Protein AF-A0A949BP63-F1 (afdb_monomer_lite)

Structure (mmCIF, N/CA/C/O backbone):
data_AF-A0A949BP63-F1
#
_entry.id   AF-A0A949BP63-F1
#
loop_
_atom_site.group_PDB
_atom_site.id
_atom_site.type_symbol
_atom_site.label_atom_id
_atom_site.label_alt_id
_atom_site.label_comp_id
_atom_site.label_asym_id
_atom_site.label_entity_id
_atom_site.label_seq_id
_atom_site.pdbx_PDB_ins_code
_atom_site.Cartn_x
_atom_site.Cartn_y
_atom_site.Cartn_z
_atom_site.occupancy
_atom_site.B_iso_or_equiv
_atom_site.auth_seq_id
_atom_site.auth_comp_id
_atom_site.auth_asym_id
_atom_site.auth_atom_id
_atom_site.pdbx_PDB_model_num
ATOM 1 N N . MET A 1 1 ? 4.237 -11.112 14.209 1.00 47.69 1 MET A N 1
ATOM 2 C CA . MET A 1 1 ? 5.428 -10.234 14.318 1.00 47.69 1 MET A CA 1
ATOM 3 C C . MET A 1 1 ? 5.453 -9.235 13.168 1.00 47.69 1 M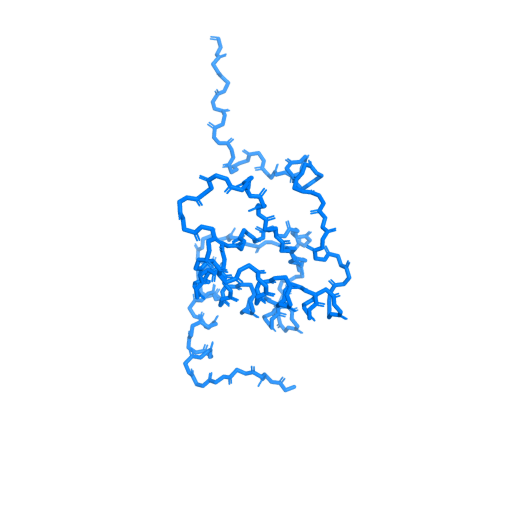ET A C 1
ATOM 5 O O . MET A 1 1 ? 5.185 -9.625 12.036 1.00 47.69 1 MET A O 1
ATOM 9 N N . ARG A 1 2 ? 5.723 -7.953 13.455 1.00 56.81 2 ARG A N 1
ATOM 10 C CA . ARG A 1 2 ? 5.871 -6.893 12.441 1.00 56.81 2 ARG A CA 1
ATOM 11 C C . ARG A 1 2 ? 7.237 -7.059 11.761 1.00 56.81 2 ARG A C 1
ATOM 13 O O . ARG A 1 2 ? 8.249 -6.940 12.432 1.00 56.81 2 ARG A O 1
ATOM 20 N N . ASN A 1 3 ? 7.269 -7.335 10.456 1.00 61.41 3 ASN A N 1
ATOM 21 C CA . ASN A 1 3 ? 8.515 -7.478 9.684 1.00 61.41 3 ASN A CA 1
ATOM 22 C C . ASN A 1 3 ? 8.877 -6.160 8.980 1.00 61.41 3 ASN A C 1
ATOM 24 O O . ASN A 1 3 ? 8.901 -6.082 7.750 1.00 61.41 3 ASN A O 1
ATOM 28 N N . LEU A 1 4 ? 9.106 -5.101 9.757 1.00 71.06 4 LEU A N 1
ATOM 29 C CA . LEU A 1 4 ? 9.524 -3.793 9.246 1.00 71.06 4 LEU A CA 1
ATOM 30 C C . LEU A 1 4 ? 10.806 -3.356 9.956 1.00 71.06 4 LEU A C 1
ATOM 32 O O . LEU A 1 4 ? 10.938 -3.538 11.161 1.00 71.06 4 LEU A O 1
ATOM 36 N N . THR A 1 5 ? 11.735 -2.766 9.204 1.00 80.44 5 THR A N 1
ATOM 37 C CA . THR A 1 5 ? 12.900 -2.064 9.765 1.00 80.44 5 THR A CA 1
ATOM 38 C C . THR A 1 5 ? 12.449 -0.804 10.514 1.00 80.44 5 THR A C 1
ATOM 40 O O . THR A 1 5 ? 11.324 -0.343 10.312 1.00 80.44 5 THR A O 1
ATOM 43 N N . ASN A 1 6 ? 13.323 -0.192 11.323 1.00 75.94 6 ASN A N 1
ATOM 44 C CA . ASN A 1 6 ? 13.005 1.047 12.055 1.00 75.94 6 ASN A CA 1
ATOM 45 C C . ASN A 1 6 ? 12.484 2.163 11.130 1.00 75.94 6 ASN A C 1
ATOM 47 O O . ASN A 1 6 ? 11.443 2.764 11.399 1.00 75.94 6 ASN A O 1
ATOM 51 N N . SER A 1 7 ? 13.132 2.377 9.980 1.00 80.25 7 SER A N 1
ATOM 52 C CA . SER A 1 7 ? 12.661 3.329 8.964 1.00 80.25 7 SER A CA 1
ATOM 53 C C . SER A 1 7 ? 11.319 2.907 8.350 1.00 80.25 7 SER A C 1
ATOM 55 O O . SER A 1 7 ? 10.444 3.742 8.136 1.00 80.25 7 SER A O 1
ATOM 57 N N . GLY A 1 8 ? 11.110 1.607 8.111 1.00 82.44 8 GLY A N 1
ATOM 58 C CA . GLY A 1 8 ? 9.838 1.080 7.607 1.00 82.44 8 GLY A CA 1
ATOM 59 C C . GLY A 1 8 ? 8.677 1.270 8.588 1.00 82.44 8 GLY A C 1
ATOM 60 O O . GLY A 1 8 ? 7.553 1.545 8.168 1.00 82.44 8 GLY A O 1
ATOM 61 N N . PHE A 1 9 ? 8.943 1.178 9.892 1.00 85.25 9 PHE A N 1
ATOM 62 C CA . PHE A 1 9 ? 7.958 1.463 10.932 1.00 85.25 9 PHE A CA 1
ATOM 63 C C . PHE A 1 9 ? 7.568 2.945 10.949 1.00 85.25 9 PHE A C 1
ATOM 65 O O . PHE A 1 9 ? 6.377 3.260 10.953 1.00 85.25 9 PHE A O 1
ATOM 72 N N . PHE A 1 10 ? 8.552 3.848 10.878 1.00 89.56 10 PHE A N 1
ATOM 73 C CA . PHE A 1 10 ? 8.301 5.289 10.820 1.00 89.56 10 PHE A CA 1
ATOM 74 C C . PHE A 1 10 ? 7.411 5.668 9.627 1.00 89.56 10 PHE A C 1
ATOM 76 O O . PHE A 1 10 ? 6.389 6.335 9.801 1.00 89.56 10 PHE A O 1
ATOM 83 N N . ILE A 1 11 ? 7.739 5.174 8.427 1.00 91.12 11 ILE A N 1
ATOM 84 C CA . ILE A 1 11 ? 6.944 5.435 7.217 1.00 91.12 11 ILE A CA 1
ATOM 85 C C . ILE A 1 11 ? 5.538 4.829 7.351 1.00 91.12 11 ILE A C 1
ATOM 87 O O . ILE A 1 11 ? 4.550 5.489 7.039 1.00 91.12 11 ILE A O 1
ATOM 91 N N . SER A 1 12 ? 5.414 3.605 7.875 1.00 89.25 12 SER A N 1
ATOM 92 C CA . SER A 1 12 ? 4.108 2.966 8.098 1.00 89.25 12 SER A CA 1
ATOM 93 C C . SER A 1 12 ? 3.222 3.756 9.070 1.00 89.25 12 SER A C 1
ATOM 95 O O . SER A 1 12 ? 2.011 3.860 8.863 1.00 89.25 12 SER A O 1
ATOM 97 N N . SER A 1 13 ? 3.807 4.363 10.106 1.00 90.06 13 SER A N 1
ATOM 98 C CA . SER A 1 13 ? 3.082 5.246 11.026 1.00 90.06 13 SER A CA 1
ATOM 99 C C . SER A 1 13 ? 2.531 6.481 10.303 1.00 90.06 13 SER A C 1
ATOM 101 O O . SER A 1 13 ? 1.339 6.776 10.409 1.00 90.06 13 SER A O 1
ATOM 103 N N . LYS A 1 14 ? 3.356 7.140 9.474 1.00 94.25 14 LYS A N 1
ATOM 104 C CA . LYS A 1 14 ? 2.939 8.290 8.652 1.00 94.25 14 LYS A CA 1
ATOM 105 C C . LYS A 1 14 ? 1.826 7.932 7.666 1.00 94.25 14 LYS A C 1
ATOM 107 O O . LYS A 1 14 ? 0.855 8.674 7.573 1.00 94.25 14 LYS A O 1
ATOM 112 N N . ILE A 1 15 ? 1.920 6.777 7.005 1.00 92.38 15 ILE A N 1
ATOM 113 C CA . ILE A 1 15 ? 0.853 6.254 6.135 1.00 92.38 15 ILE A CA 1
ATOM 114 C C . ILE A 1 15 ? -0.445 6.085 6.927 1.00 92.38 15 ILE A C 1
ATOM 116 O O . ILE A 1 15 ? -1.505 6.484 6.467 1.00 92.38 15 ILE A O 1
ATOM 120 N N . GLY A 1 16 ? -0.370 5.522 8.134 1.00 91.44 16 GLY A N 1
ATOM 121 C CA . GLY A 1 16 ? -1.541 5.351 8.990 1.00 91.44 16 GLY A CA 1
ATOM 122 C C . GLY A 1 16 ? -2.223 6.652 9.373 1.00 91.44 16 GLY A C 1
ATOM 123 O O . GLY A 1 16 ? -3.448 6.724 9.346 1.00 91.44 16 GLY A O 1
ATOM 124 N N . LYS A 1 17 ? -1.418 7.665 9.702 1.00 93.38 17 LYS A N 1
ATOM 125 C CA . LYS A 1 17 ? -1.912 9.010 9.969 1.00 93.38 17 LYS A CA 1
ATOM 126 C C . LYS A 1 17 ? -2.587 9.599 8.729 1.00 93.38 17 LYS A C 1
ATOM 128 O O . LYS A 1 17 ? -3.723 10.025 8.831 1.00 93.38 17 LYS A O 1
ATOM 133 N N . ALA A 1 18 ? -1.953 9.519 7.559 1.00 93.94 18 ALA A N 1
ATOM 134 C CA . ALA A 1 18 ? -2.536 10.019 6.313 1.00 93.94 18 ALA A CA 1
ATOM 135 C C . ALA A 1 18 ? -3.855 9.316 5.943 1.00 93.94 18 ALA A C 1
ATOM 137 O O . ALA A 1 18 ? -4.815 9.980 5.574 1.00 93.94 18 ALA A O 1
ATOM 138 N N . ILE A 1 19 ? -3.931 7.988 6.090 1.00 91.75 19 ILE A N 1
ATOM 139 C CA . ILE A 1 19 ? -5.174 7.238 5.848 1.00 91.75 19 ILE A CA 1
ATOM 140 C C . ILE A 1 19 ? -6.312 7.777 6.718 1.00 91.75 19 ILE A C 1
ATOM 142 O O . ILE A 1 19 ? -7.415 7.949 6.214 1.00 91.75 19 ILE A O 1
ATOM 146 N N . LYS A 1 20 ? -6.037 8.053 7.999 1.00 90.75 20 LYS A N 1
ATOM 147 C CA . LYS A 1 20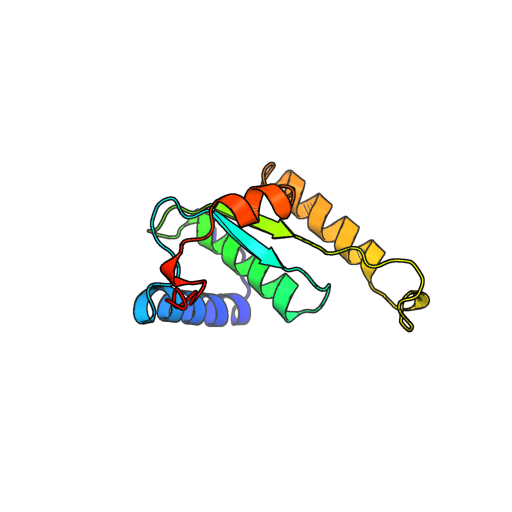 ? -7.029 8.579 8.941 1.00 90.75 20 LYS A CA 1
ATOM 148 C C . LYS A 1 20 ? -7.386 10.038 8.646 1.00 90.75 20 LYS A C 1
ATOM 150 O O . LYS A 1 20 ? -8.562 10.364 8.590 1.00 90.75 20 LYS A O 1
ATOM 155 N N . ASP A 1 21 ? -6.381 10.892 8.478 1.00 94.50 21 ASP A N 1
ATOM 156 C CA . ASP A 1 21 ? -6.557 12.343 8.346 1.00 94.50 21 ASP A CA 1
ATOM 157 C C . ASP A 1 21 ? -7.287 12.714 7.042 1.00 94.50 21 ASP A C 1
ATOM 159 O O . ASP A 1 21 ? -8.007 13.707 7.011 1.00 94.50 21 ASP A O 1
ATOM 163 N N . TYR A 1 22 ? -7.131 11.905 5.987 1.00 92.00 22 TYR A N 1
ATOM 164 C CA . TYR A 1 22 ? -7.714 12.154 4.663 1.00 92.00 22 TYR A CA 1
ATOM 165 C C . TYR A 1 22 ? -8.747 11.107 4.226 1.00 92.00 22 TYR A C 1
ATOM 167 O O . TYR A 1 22 ? -9.126 11.090 3.059 1.00 92.00 22 TYR A O 1
ATOM 175 N N . ASN A 1 23 ? -9.168 10.216 5.128 1.00 89.94 23 ASN A N 1
ATOM 176 C CA . ASN A 1 23 ? -10.126 9.140 4.847 1.00 89.94 23 ASN A CA 1
ATOM 177 C C . ASN A 1 23 ? -9.805 8.342 3.559 1.00 89.94 23 ASN A C 1
ATOM 179 O O . ASN A 1 23 ? -10.657 8.126 2.703 1.00 89.94 23 ASN A O 1
ATOM 183 N N . LEU A 1 24 ? -8.537 7.944 3.385 1.00 90.81 24 LEU A N 1
ATOM 184 C CA . LEU A 1 24 ? -8.054 7.370 2.114 1.00 90.81 24 LEU A CA 1
ATOM 185 C C . LEU A 1 24 ? -8.443 5.903 1.898 1.00 90.81 24 LEU A C 1
ATOM 187 O O . LEU A 1 24 ? -8.321 5.406 0.781 1.00 90.81 24 LEU A O 1
ATOM 191 N N . ILE A 1 25 ? -8.764 5.178 2.972 1.00 91.94 25 ILE A N 1
ATOM 192 C CA . ILE A 1 25 ? -9.064 3.743 2.938 1.00 91.94 25 ILE A CA 1
ATOM 193 C C . ILE A 1 25 ? -10.167 3.448 3.946 1.00 91.94 25 ILE A C 1
ATOM 195 O O . ILE A 1 25 ? -9.998 3.704 5.141 1.00 91.94 25 ILE A O 1
ATOM 199 N N . GLU A 1 26 ? -11.228 2.821 3.464 1.00 90.94 26 GLU A N 1
ATOM 200 C CA . GLU A 1 26 ? -12.387 2.386 4.234 1.00 90.94 26 GLU A CA 1
ATOM 201 C C . GLU A 1 26 ? -12.501 0.853 4.272 1.00 90.94 26 GLU A C 1
ATOM 203 O O . GLU A 1 26 ? -11.808 0.120 3.555 1.00 90.94 26 GLU A O 1
ATOM 208 N N . ASP A 1 27 ? -13.374 0.351 5.146 1.00 91.38 27 ASP A N 1
ATOM 209 C CA . ASP A 1 27 ? -13.652 -1.080 5.247 1.00 91.38 27 ASP A CA 1
ATOM 210 C C . ASP A 1 27 ? -14.259 -1.627 3.950 1.00 91.38 27 ASP A C 1
ATOM 212 O O . ASP A 1 27 ? -15.225 -1.102 3.405 1.00 91.38 27 ASP A O 1
ATOM 216 N N . GLY A 1 28 ? -13.692 -2.729 3.465 1.00 87.81 28 GLY A N 1
ATOM 217 C CA . GLY A 1 28 ? -14.090 -3.391 2.226 1.00 87.81 28 GLY A CA 1
ATOM 218 C C . GLY A 1 28 ? -13.386 -2.875 0.969 1.00 87.81 28 GLY A C 1
ATOM 219 O O . GLY A 1 28 ? -13.571 -3.470 -0.099 1.00 87.81 28 GLY A O 1
ATOM 220 N N . ASP A 1 29 ? -12.552 -1.834 1.069 1.00 88.69 29 ASP A N 1
ATOM 221 C CA . ASP A 1 29 ? -11.888 -1.252 -0.098 1.00 88.69 29 ASP A CA 1
ATOM 222 C C . ASP A 1 29 ? -10.960 -2.248 -0.811 1.00 88.69 29 ASP A C 1
ATOM 224 O O . ASP A 1 29 ? -10.245 -3.055 -0.204 1.00 88.69 29 ASP A O 1
ATOM 228 N N . LYS A 1 30 ? -10.936 -2.158 -2.146 1.00 85.62 30 LYS A N 1
ATOM 229 C CA . LYS A 1 30 ? -10.003 -2.895 -3.009 1.00 85.62 30 LYS A CA 1
ATOM 230 C C . LYS A 1 30 ? -9.062 -1.918 -3.695 1.00 85.62 30 LYS A C 1
ATOM 232 O O . LYS A 1 30 ? -9.420 -1.279 -4.679 1.00 85.62 30 LYS A O 1
ATOM 237 N N . ILE A 1 31 ? -7.844 -1.834 -3.183 1.00 87.81 31 ILE A N 1
ATOM 238 C CA . ILE A 1 31 ? -6.863 -0.824 -3.568 1.00 87.81 31 ILE A CA 1
ATOM 239 C C . ILE A 1 31 ? -5.982 -1.364 -4.688 1.00 87.81 31 ILE A C 1
ATOM 241 O O . ILE A 1 31 ? -5.272 -2.356 -4.513 1.00 87.81 31 ILE A O 1
ATOM 245 N N . LEU A 1 32 ? -5.981 -0.682 -5.830 1.00 86.06 32 LEU A N 1
ATOM 246 C CA . LEU A 1 32 ? -5.047 -0.946 -6.917 1.00 86.06 32 LEU A CA 1
ATOM 247 C C . LEU A 1 32 ? -3.803 -0.065 -6.761 1.00 86.06 32 LEU A C 1
ATOM 249 O O . LEU A 1 32 ? -3.896 1.157 -6.760 1.00 86.06 32 LEU A O 1
ATOM 253 N N . VAL A 1 33 ? -2.627 -0.679 -6.676 1.00 87.44 33 VAL A N 1
ATOM 254 C CA . VAL A 1 33 ? -1.340 0.018 -6.624 1.00 87.44 33 VAL A CA 1
ATOM 255 C C . VAL A 1 33 ? -0.654 -0.114 -7.975 1.00 87.44 33 VAL A C 1
ATOM 257 O O . VAL A 1 33 ? -0.284 -1.216 -8.388 1.00 87.44 33 VAL A O 1
ATOM 260 N N . ALA A 1 34 ? -0.457 1.015 -8.653 1.00 84.38 34 ALA A N 1
ATOM 261 C CA . ALA A 1 34 ? 0.348 1.079 -9.864 1.00 84.38 34 ALA A CA 1
ATOM 262 C C . ALA A 1 34 ? 1.838 0.939 -9.512 1.00 84.38 34 ALA A C 1
ATOM 264 O O . ALA A 1 34 ? 2.406 1.750 -8.780 1.00 84.38 34 ALA A O 1
ATOM 265 N N . VAL A 1 35 ? 2.485 -0.098 -10.038 1.00 83.25 35 VAL A N 1
ATOM 266 C CA . VAL A 1 35 ? 3.895 -0.401 -9.802 1.00 83.25 35 VAL A CA 1
ATOM 267 C C . VAL A 1 35 ? 4.691 -0.071 -11.055 1.00 83.25 35 VAL A C 1
ATOM 269 O O . VAL A 1 35 ? 4.660 -0.804 -12.042 1.00 83.25 35 VAL A O 1
ATOM 272 N N . SER A 1 36 ? 5.434 1.032 -11.013 1.00 78.62 36 SER A N 1
ATOM 273 C CA . SER A 1 36 ? 6.301 1.469 -12.116 1.00 78.62 36 SER A CA 1
ATOM 274 C C . SER A 1 36 ? 7.635 0.714 -12.158 1.00 78.62 36 SER A C 1
ATOM 276 O O . SER A 1 36 ? 8.314 0.704 -13.179 1.00 78.62 36 SER A O 1
ATOM 278 N N . GLY A 1 37 ? 8.011 0.072 -11.046 1.00 74.00 37 GLY A N 1
ATOM 279 C CA . GLY A 1 37 ? 9.334 -0.524 -10.836 1.00 74.00 37 GLY A CA 1
ATOM 280 C C . GLY A 1 37 ? 10.291 0.374 -10.048 1.00 74.00 37 GLY A C 1
ATOM 281 O O . GLY A 1 37 ? 11.381 -0.069 -9.695 1.00 74.00 37 GLY A O 1
ATOM 282 N N . GLY A 1 38 ? 9.878 1.605 -9.727 1.00 78.44 38 GLY A N 1
ATOM 283 C CA . GLY A 1 38 ? 10.613 2.502 -8.838 1.00 78.44 38 GLY A CA 1
ATOM 284 C C . GLY A 1 38 ? 10.454 2.145 -7.357 1.00 78.44 38 GLY A C 1
ATOM 285 O O . GLY A 1 38 ? 9.471 1.514 -6.951 1.00 78.44 38 GLY A O 1
ATOM 286 N N . LYS A 1 39 ? 11.414 2.600 -6.541 1.00 84.19 39 LYS A N 1
ATOM 287 C CA . LYS A 1 39 ? 11.469 2.349 -5.091 1.00 84.19 39 LYS A CA 1
ATOM 288 C C . LYS A 1 39 ? 10.201 2.789 -4.356 1.00 84.19 39 LYS A C 1
ATOM 290 O O . LYS A 1 39 ? 9.773 2.081 -3.450 1.00 84.19 39 LYS A O 1
ATOM 295 N N . ASP A 1 40 ? 9.571 3.882 -4.776 1.00 86.25 40 ASP A N 1
ATOM 296 C CA . ASP A 1 40 ? 8.411 4.453 -4.086 1.00 86.25 40 ASP A CA 1
ATOM 297 C C . ASP A 1 40 ? 7.176 3.564 -4.260 1.00 86.25 40 ASP A C 1
ATOM 299 O O . ASP A 1 40 ? 6.596 3.108 -3.277 1.00 86.25 40 ASP A O 1
ATOM 303 N N . SER A 1 41 ? 6.847 3.200 -5.504 1.00 84.88 41 SER A N 1
ATOM 304 C CA . SER A 1 41 ? 5.717 2.307 -5.808 1.00 84.88 41 SER A CA 1
ATOM 305 C C . SER A 1 41 ? 5.868 0.913 -5.182 1.00 84.88 41 SER A C 1
ATOM 307 O O . SER A 1 41 ? 4.908 0.342 -4.662 1.00 84.88 41 SER A O 1
ATOM 309 N N . LEU A 1 42 ? 7.095 0.380 -5.164 1.00 86.19 42 LEU A N 1
ATOM 310 C CA . LEU A 1 42 ? 7.411 -0.903 -4.535 1.00 86.19 42 LEU A CA 1
ATOM 311 C C . LEU A 1 42 ? 7.312 -0.832 -3.008 1.00 86.19 42 LEU A C 1
ATOM 313 O O . LEU A 1 42 ? 6.796 -1.759 -2.377 1.00 86.19 42 LEU A O 1
ATOM 317 N N . SER A 1 43 ? 7.796 0.262 -2.415 1.00 89.19 43 SER A N 1
ATOM 318 C CA . SER A 1 43 ? 7.725 0.489 -0.972 1.00 89.19 43 SER A CA 1
ATOM 319 C C . SER A 1 43 ? 6.282 0.667 -0.523 1.00 89.19 43 SER A C 1
ATOM 321 O O . SER A 1 43 ? 5.879 0.028 0.445 1.00 89.19 43 SER A O 1
ATOM 323 N N . LEU A 1 44 ? 5.480 1.443 -1.257 1.00 91.56 44 LEU A N 1
ATOM 324 C CA . LEU A 1 44 ? 4.055 1.623 -0.990 1.00 91.56 44 LEU A CA 1
ATOM 325 C C . LEU A 1 44 ? 3.312 0.283 -1.005 1.00 91.56 44 LEU A C 1
ATOM 327 O O . LEU A 1 44 ? 2.653 -0.061 -0.025 1.00 91.56 44 LEU A O 1
ATOM 331 N N . LEU A 1 45 ? 3.483 -0.509 -2.069 1.00 89.44 45 LEU A N 1
ATOM 332 C CA . LEU A 1 45 ? 2.870 -1.833 -2.180 1.00 89.44 45 LEU A CA 1
ATOM 333 C C . LEU A 1 45 ? 3.250 -2.733 -0.995 1.00 89.44 45 LEU A C 1
ATOM 335 O O . LEU A 1 45 ? 2.387 -3.360 -0.378 1.00 89.44 45 LEU A O 1
ATOM 339 N N . LYS A 1 46 ? 4.540 -2.779 -0.641 1.00 88.38 46 LYS A N 1
ATOM 340 C CA . LYS A 1 46 ? 5.024 -3.587 0.484 1.00 88.38 46 LYS A CA 1
ATOM 341 C C . LYS A 1 46 ? 4.452 -3.117 1.823 1.00 88.38 46 LYS A C 1
ATOM 343 O O . LYS A 1 46 ? 4.038 -3.950 2.627 1.00 88.38 46 LYS A O 1
ATOM 348 N N . LEU A 1 47 ? 4.425 -1.808 2.062 1.00 91.12 47 LEU A N 1
ATOM 349 C CA . LEU A 1 47 ? 3.929 -1.223 3.306 1.00 91.12 47 LEU A CA 1
ATOM 350 C C . LEU A 1 47 ? 2.426 -1.451 3.474 1.00 91.12 47 LEU A C 1
ATOM 352 O O . LEU A 1 47 ? 2.009 -1.854 4.557 1.00 91.12 47 LEU A O 1
ATOM 356 N N . LEU A 1 48 ? 1.628 -1.281 2.416 1.00 91.44 48 LEU A N 1
ATOM 357 C CA . LEU A 1 48 ? 0.189 -1.560 2.450 1.00 91.44 48 LEU A CA 1
ATOM 358 C C . LEU A 1 48 ? -0.099 -3.043 2.717 1.00 91.44 48 LEU A C 1
ATOM 360 O O . LEU A 1 48 ? -0.962 -3.361 3.533 1.00 91.44 48 LEU A O 1
ATOM 364 N N . LEU A 1 49 ? 0.660 -3.957 2.106 1.00 88.75 49 LEU A N 1
ATOM 365 C CA . LEU A 1 49 ? 0.487 -5.399 2.313 1.00 88.75 49 LEU A CA 1
ATOM 366 C C . LEU A 1 49 ? 0.885 -5.864 3.718 1.00 88.75 49 LEU A C 1
ATOM 368 O O . LEU A 1 49 ? 0.202 -6.708 4.298 1.00 88.75 49 LEU A O 1
ATOM 372 N N . GLU A 1 50 ? 1.957 -5.318 4.296 1.00 88.38 50 GLU A N 1
ATOM 373 C CA . GLU A 1 50 ? 2.291 -5.601 5.696 1.00 88.38 50 GLU A CA 1
ATOM 374 C C . GLU A 1 50 ? 1.291 -4.942 6.656 1.00 88.38 50 GLU A C 1
ATOM 376 O O . GLU A 1 50 ? 0.939 -5.551 7.665 1.00 88.38 50 GLU A O 1
ATOM 381 N N . ARG A 1 51 ? 0.785 -3.741 6.341 1.00 88.94 51 ARG A N 1
ATOM 382 C CA . ARG A 1 51 ? -0.230 -3.033 7.137 1.00 88.94 51 ARG A CA 1
ATOM 383 C C . ARG A 1 51 ? -1.569 -3.769 7.164 1.00 88.94 51 ARG A C 1
ATOM 385 O O . ARG A 1 51 ? -2.148 -3.901 8.238 1.00 88.94 51 ARG A O 1
ATOM 392 N N . LYS A 1 52 ? -2.016 -4.321 6.031 1.00 88.38 52 LYS A N 1
ATOM 393 C CA . LYS A 1 52 ? -3.257 -5.110 5.903 1.00 88.38 52 LYS A CA 1
ATOM 394 C C . LYS A 1 52 ? -3.396 -6.204 6.975 1.00 88.38 52 LYS A C 1
ATOM 396 O O . LYS A 1 52 ? -4.501 -6.538 7.383 1.00 88.38 52 LYS A O 1
ATOM 401 N N . ARG A 1 53 ? -2.280 -6.762 7.455 1.00 86.25 53 ARG A N 1
ATOM 402 C CA . ARG A 1 53 ? -2.266 -7.842 8.459 1.00 86.25 53 ARG A CA 1
ATOM 403 C C . ARG A 1 53 ? -2.770 -7.423 9.840 1.00 86.25 53 ARG A C 1
ATOM 405 O O . ARG A 1 53 ? -3.167 -8.287 10.610 1.00 86.25 53 ARG A O 1
ATOM 412 N N . TRP A 1 54 ? -2.692 -6.138 10.171 1.00 86.50 54 TRP A N 1
ATOM 413 C CA . TRP A 1 54 ? -2.975 -5.626 11.517 1.00 86.50 54 TRP A CA 1
ATOM 414 C C . TRP A 1 54 ? -3.743 -4.303 11.522 1.00 86.50 54 TRP A C 1
ATOM 416 O O . TRP A 1 54 ? -4.042 -3.785 12.595 1.00 86.50 54 TRP A O 1
ATOM 426 N N . ALA A 1 55 ? -4.043 -3.731 10.355 1.00 87.50 55 ALA A N 1
ATOM 427 C CA . ALA A 1 55 ? -4.870 -2.541 10.266 1.00 87.50 55 ALA A CA 1
ATOM 428 C C . ALA A 1 55 ? -6.262 -2.801 10.869 1.00 87.50 55 ALA A C 1
ATOM 430 O O . ALA A 1 55 ? -6.804 -3.897 10.686 1.00 87.50 55 ALA A O 1
ATOM 431 N N . PRO A 1 56 ? -6.841 -1.804 11.563 1.00 86.69 56 PRO A N 1
ATOM 432 C CA . PRO A 1 56 ? -8.221 -1.888 12.025 1.00 86.69 56 PRO A CA 1
ATOM 433 C C . PRO A 1 56 ? -9.185 -1.987 10.837 1.00 86.69 56 PRO A C 1
ATOM 435 O O . PRO A 1 56 ? -10.120 -2.776 10.896 1.00 86.69 56 PRO A O 1
ATOM 438 N N . VAL A 1 57 ? -8.884 -1.272 9.746 1.00 89.38 57 VAL A N 1
ATOM 439 C CA . VAL A 1 57 ? -9.642 -1.334 8.494 1.00 89.38 57 VAL A CA 1
ATOM 440 C C . VAL A 1 57 ? -9.270 -2.563 7.654 1.00 89.38 57 VAL A C 1
ATOM 442 O O . VAL A 1 57 ? -8.086 -2.869 7.464 1.00 89.38 57 VAL A O 1
ATOM 445 N N . LYS A 1 58 ? -10.270 -3.281 7.143 1.00 89.62 58 LYS A N 1
ATOM 446 C CA . LYS A 1 58 ? -10.146 -4.460 6.279 1.00 89.62 58 LYS A CA 1
ATOM 447 C C . LYS A 1 58 ? -10.181 -4.041 4.814 1.00 89.62 58 LYS A C 1
ATOM 449 O O . LYS A 1 58 ? -11.212 -3.617 4.319 1.00 89.62 58 LYS A O 1
ATOM 454 N N . PHE A 1 59 ? -9.079 -4.234 4.097 1.00 90.25 59 PHE A N 1
ATOM 455 C CA . PHE A 1 59 ? -8.983 -3.910 2.672 1.00 90.25 59 PHE A CA 1
ATOM 456 C C . PHE A 1 59 ? -8.137 -4.938 1.915 1.00 90.25 59 PHE A C 1
ATOM 458 O O . PHE A 1 59 ? -7.326 -5.669 2.496 1.00 90.25 59 PHE A O 1
ATOM 465 N N . ASP A 1 60 ? -8.300 -4.976 0.597 1.00 87.69 60 ASP A N 1
ATOM 466 C CA . ASP A 1 60 ? -7.466 -5.739 -0.327 1.00 87.69 60 ASP A CA 1
ATOM 467 C C . ASP A 1 60 ? -6.496 -4.832 -1.082 1.00 87.69 60 ASP A C 1
ATOM 469 O O . ASP A 1 60 ? -6.782 -3.669 -1.344 1.00 87.69 60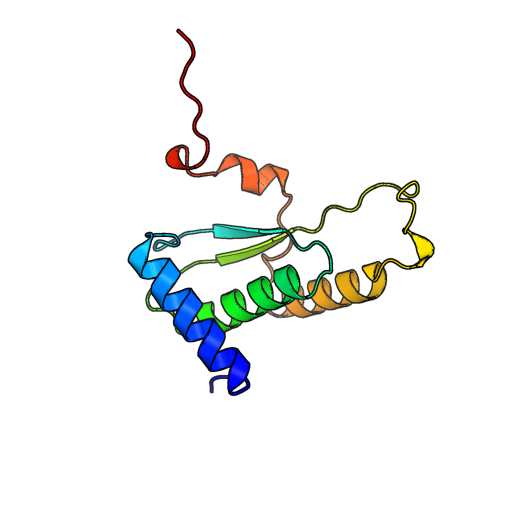 ASP A O 1
ATOM 473 N N . VAL A 1 61 ? -5.335 -5.378 -1.4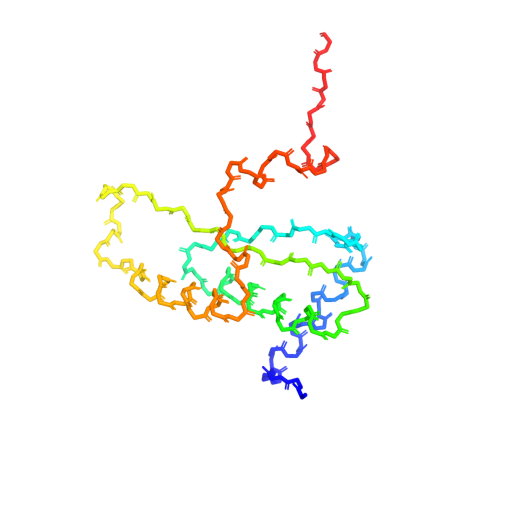51 1.00 87.50 61 VAL A N 1
ATOM 474 C CA . VAL A 1 61 ? -4.313 -4.664 -2.225 1.00 87.50 61 VAL A CA 1
ATOM 475 C C . VAL A 1 61 ? -3.961 -5.488 -3.450 1.00 87.50 61 VAL A C 1
ATOM 477 O O . VAL A 1 61 ? -3.664 -6.679 -3.346 1.00 87.50 61 VAL A O 1
ATOM 480 N N . ILE A 1 62 ? -3.976 -4.834 -4.601 1.00 84.19 62 ILE A N 1
ATOM 481 C CA . ILE A 1 62 ? -3.783 -5.415 -5.924 1.00 84.19 62 ILE A CA 1
ATOM 482 C C . ILE A 1 62 ? -2.633 -4.664 -6.590 1.00 84.19 62 ILE A C 1
ATOM 484 O O . ILE A 1 62 ? -2.583 -3.440 -6.520 1.00 84.19 62 ILE A O 1
ATOM 488 N N . ALA A 1 63 ? -1.695 -5.365 -7.226 1.00 83.12 63 ALA A N 1
ATOM 489 C CA . ALA A 1 63 ? -0.563 -4.728 -7.891 1.00 83.12 63 ALA A CA 1
ATOM 490 C C . ALA A 1 63 ? -0.781 -4.720 -9.406 1.00 83.12 63 ALA A C 1
ATOM 492 O O . ALA A 1 63 ? -0.817 -5.775 -10.037 1.00 83.12 63 ALA A O 1
ATOM 493 N N . ALA A 1 64 ? -0.864 -3.533 -10.001 1.00 79.25 64 ALA A N 1
ATOM 494 C CA . ALA A 1 64 ? -0.910 -3.364 -11.448 1.00 79.25 64 ALA A CA 1
ATOM 495 C C . ALA A 1 64 ? 0.437 -2.867 -11.963 1.00 79.25 64 ALA A C 1
ATOM 497 O O . ALA A 1 64 ? 0.936 -1.837 -11.523 1.00 79.25 64 ALA A O 1
ATOM 498 N N . HIS A 1 65 ? 1.007 -3.565 -12.939 1.00 76.25 65 HIS A N 1
ATOM 499 C CA . HIS A 1 65 ? 2.123 -3.054 -13.724 1.00 76.25 65 HIS A CA 1
ATOM 500 C C . HIS A 1 65 ? 1.685 -2.936 -15.180 1.00 76.25 65 HIS A C 1
ATOM 502 O O . HIS A 1 65 ? 1.190 -3.907 -15.751 1.00 76.25 65 HIS A O 1
ATOM 508 N N . ILE A 1 66 ? 1.867 -1.754 -15.766 1.00 68.38 66 ILE A N 1
ATOM 509 C CA . ILE A 1 66 ? 1.600 -1.524 -17.184 1.00 68.38 66 ILE A CA 1
ATOM 510 C C . ILE A 1 66 ? 2.855 -1.919 -17.961 1.00 68.38 66 ILE A C 1
ATOM 512 O O . ILE A 1 66 ? 3.899 -1.275 -17.858 1.00 68.38 66 ILE A O 1
ATOM 516 N N . GLU A 1 67 ? 2.749 -2.994 -18.738 1.00 61.78 67 GLU A N 1
ATOM 517 C CA . GLU A 1 67 ? 3.779 -3.375 -19.701 1.00 61.78 67 GLU A CA 1
ATOM 518 C C . GLU A 1 67 ? 3.579 -2.564 -20.988 1.00 61.78 67 GLU A C 1
ATOM 520 O O . GLU A 1 67 ? 2.744 -2.895 -21.822 1.00 61.78 67 GLU A O 1
ATOM 525 N N . THR A 1 68 ? 4.333 -1.474 -21.140 1.00 53.06 68 THR A N 1
ATOM 526 C CA . THR A 1 68 ? 4.422 -0.736 -22.411 1.00 53.06 68 THR A CA 1
ATOM 527 C C . THR A 1 68 ? 5.253 -1.523 -23.427 1.00 53.06 68 THR A C 1
ATOM 529 O O . THR A 1 68 ? 6.199 -2.219 -23.045 1.00 53.06 68 THR A O 1
ATOM 532 N N . ASP A 1 69 ? 4.909 -1.401 -24.715 1.00 52.56 69 ASP A N 1
ATOM 533 C CA . ASP A 1 69 ? 5.598 -2.077 -25.815 1.00 52.56 69 ASP A CA 1
ATOM 534 C C . ASP A 1 69 ? 7.113 -1.764 -25.875 1.00 52.56 69 ASP A C 1
ATOM 536 O O . ASP A 1 69 ? 7.652 -0.873 -25.207 1.00 52.56 69 ASP A O 1
ATOM 540 N N . LYS A 1 70 ? 7.820 -2.554 -26.687 1.00 51.62 70 LYS A N 1
ATOM 541 C CA . LYS A 1 70 ? 9.285 -2.607 -26.794 1.00 51.62 70 LYS A CA 1
ATOM 542 C C . LYS A 1 70 ? 9.964 -1.290 -27.221 1.00 51.62 70 LYS A C 1
ATOM 544 O O . LYS A 1 70 ? 11.192 -1.250 -27.211 1.00 51.62 70 LYS A O 1
ATOM 549 N N . ARG A 1 71 ? 9.228 -0.221 -27.554 1.00 54.94 71 ARG A N 1
ATOM 550 C CA . ARG A 1 71 ? 9.778 1.093 -27.946 1.00 54.94 71 ARG A CA 1
ATOM 551 C C . ARG A 1 71 ? 9.967 2.077 -26.793 1.00 54.94 71 ARG A C 1
ATOM 553 O O . ARG A 1 71 ? 10.190 3.259 -27.021 1.00 54.94 71 ARG A O 1
ATOM 560 N N . CYS A 1 72 ? 9.922 1.622 -25.544 1.00 56.34 72 CYS A N 1
ATOM 561 C CA . CYS A 1 72 ? 10.373 2.465 -24.440 1.00 56.34 72 CYS A CA 1
ATOM 562 C C . CYS A 1 72 ? 11.902 2.687 -24.567 1.00 56.34 72 CYS A C 1
ATOM 564 O O . CYS A 1 72 ? 12.631 1.687 -24.576 1.00 56.34 72 CYS A O 1
ATOM 566 N N . PRO A 1 73 ? 12.406 3.938 -24.646 1.00 59.72 73 PRO A N 1
ATOM 567 C CA . PRO A 1 73 ? 13.831 4.232 -24.859 1.00 59.72 73 PRO A CA 1
ATOM 568 C C . PRO A 1 73 ? 14.749 3.564 -23.825 1.00 59.72 73 PRO A C 1
ATOM 570 O O . PRO A 1 73 ? 15.817 3.066 -24.165 1.00 59.72 73 PRO A O 1
ATOM 573 N N . ASN A 1 74 ? 14.266 3.416 -22.587 1.00 58.88 74 ASN A N 1
ATOM 574 C CA . ASN A 1 74 ? 14.991 2.764 -21.492 1.00 58.88 74 ASN A CA 1
ATOM 575 C C . ASN A 1 74 ? 14.621 1.281 -21.332 1.00 58.88 74 ASN A C 1
ATOM 577 O O . ASN A 1 74 ? 14.681 0.723 -20.235 1.00 58.88 74 ASN A O 1
ATOM 581 N N . SER A 1 75 ? 14.162 0.612 -22.395 1.00 55.94 75 SER A N 1
ATOM 582 C CA . SER A 1 75 ? 13.685 -0.767 -22.276 1.00 55.94 75 SER A CA 1
ATOM 583 C C . SER A 1 75 ? 14.775 -1.782 -21.948 1.00 55.94 75 SER A C 1
ATOM 585 O O . SER A 1 75 ? 14.487 -2.760 -21.252 1.00 55.94 75 SER A O 1
ATOM 587 N N . ARG A 1 76 ? 16.014 -1.505 -22.363 1.00 54.56 76 ARG A N 1
ATOM 588 C CA . ARG A 1 76 ? 17.195 -2.333 -22.088 1.00 54.56 76 ARG A CA 1
ATOM 589 C C . ARG A 1 76 ? 17.672 -2.236 -20.632 1.00 54.56 76 ARG A C 1
ATOM 591 O O . ARG A 1 76 ? 17.979 -3.273 -20.058 1.00 54.56 76 ARG A O 1
ATOM 598 N N . ASP A 1 77 ? 17.595 -1.056 -20.012 1.00 58.19 77 ASP A N 1
ATOM 599 C CA . ASP A 1 77 ? 17.974 -0.834 -18.598 1.00 58.19 77 ASP A CA 1
ATOM 600 C C . ASP A 1 77 ? 16.824 -1.035 -17.605 1.00 58.19 77 ASP A C 1
ATOM 602 O O . ASP A 1 77 ? 16.971 -0.910 -16.387 1.00 58.19 77 ASP A O 1
ATOM 606 N N . SER A 1 78 ? 15.628 -1.332 -18.109 1.00 61.12 78 SER A N 1
ATOM 607 C CA . SER A 1 78 ? 14.463 -1.465 -17.250 1.00 61.12 78 SER A CA 1
ATOM 608 C C . SER A 1 78 ? 14.568 -2.695 -16.340 1.00 61.12 78 SER A C 1
ATOM 610 O O . SER A 1 78 ? 14.710 -3.834 -16.792 1.00 61.12 78 SER A O 1
ATOM 612 N N . ASN A 1 79 ? 14.353 -2.493 -15.039 1.00 65.69 79 ASN A N 1
ATOM 613 C CA . ASN A 1 79 ? 14.269 -3.549 -14.021 1.00 65.69 79 ASN A CA 1
ATOM 614 C C . ASN A 1 79 ? 13.009 -4.444 -14.150 1.00 65.69 79 ASN A C 1
ATOM 616 O O . ASN A 1 79 ? 12.518 -5.011 -13.172 1.00 65.69 79 ASN A O 1
ATOM 620 N N . ARG A 1 80 ? 12.463 -4.618 -15.361 1.00 66.31 80 ARG A N 1
ATOM 621 C CA . ARG A 1 80 ? 11.227 -5.373 -15.633 1.00 66.31 80 ARG A CA 1
ATOM 622 C C . ARG A 1 80 ? 11.312 -6.832 -15.190 1.00 66.31 80 ARG A C 1
ATOM 624 O O . ARG A 1 80 ? 10.329 -7.358 -14.676 1.00 66.31 80 ARG A O 1
ATOM 631 N N . LYS A 1 81 ? 12.475 -7.486 -15.322 1.00 68.62 81 LYS A N 1
ATOM 632 C CA . LYS A 1 81 ? 12.690 -8.852 -14.795 1.00 68.62 81 LYS A CA 1
ATOM 633 C C . LYS A 1 81 ? 12.564 -8.894 -13.270 1.00 68.62 81 LYS A C 1
ATOM 635 O O . LYS A 1 81 ? 11.853 -9.751 -12.744 1.00 68.62 81 LYS A O 1
ATOM 640 N N . TYR A 1 82 ? 13.199 -7.952 -12.569 1.00 71.50 82 TYR A N 1
ATOM 641 C CA . TYR A 1 82 ? 13.079 -7.829 -11.116 1.00 71.50 82 TYR A CA 1
ATOM 642 C C . TYR A 1 82 ? 11.631 -7.559 -10.701 1.00 71.50 82 TYR A C 1
ATOM 644 O O . TYR A 1 82 ? 11.130 -8.207 -9.786 1.00 71.50 82 TYR A O 1
ATOM 652 N N . LEU A 1 83 ? 10.938 -6.670 -11.413 1.00 71.88 83 LEU A N 1
ATOM 653 C CA . LEU A 1 83 ? 9.547 -6.327 -11.146 1.00 71.88 83 LEU A CA 1
ATOM 654 C C . LEU A 1 83 ? 8.602 -7.518 -11.345 1.00 71.88 83 LEU A C 1
ATOM 656 O O . LEU A 1 83 ? 7.800 -7.806 -10.460 1.00 71.88 83 LEU A O 1
ATOM 660 N N . LYS A 1 84 ? 8.748 -8.271 -12.442 1.00 71.50 84 LYS A N 1
ATOM 661 C CA . LYS A 1 84 ? 8.013 -9.528 -12.661 1.00 71.50 84 LYS A CA 1
ATOM 662 C C . LYS A 1 84 ? 8.276 -10.524 -11.532 1.00 71.50 84 LYS A C 1
ATOM 664 O O . LYS A 1 84 ? 7.340 -11.119 -11.003 1.00 71.50 84 LYS A O 1
ATOM 669 N N . GLY A 1 85 ? 9.536 -10.664 -11.112 1.00 73.12 85 GLY A N 1
ATOM 670 C CA . GLY A 1 85 ? 9.911 -11.504 -9.974 1.00 73.12 85 GLY A CA 1
ATOM 671 C C . GLY A 1 85 ? 9.307 -11.027 -8.650 1.00 73.12 85 GLY A C 1
ATOM 672 O O . GLY A 1 85 ? 8.839 -11.839 -7.856 1.00 73.12 85 GLY A O 1
ATOM 673 N N . PHE A 1 86 ? 9.280 -9.716 -8.417 1.00 73.69 86 PHE A N 1
ATOM 674 C CA . PHE A 1 86 ? 8.693 -9.104 -7.233 1.00 73.69 86 PHE A CA 1
ATOM 675 C C . PHE A 1 86 ? 7.182 -9.331 -7.189 1.00 73.69 86 PHE A C 1
ATOM 677 O O . PHE A 1 86 ? 6.694 -9.886 -6.210 1.00 73.69 86 PHE A O 1
ATOM 684 N N . ILE A 1 87 ? 6.458 -9.010 -8.266 1.00 70.88 87 ILE A N 1
ATOM 685 C CA . ILE A 1 87 ? 5.009 -9.230 -8.371 1.00 70.88 87 ILE A CA 1
ATOM 686 C C . ILE A 1 87 ? 4.683 -10.710 -8.162 1.00 70.88 87 ILE A C 1
ATOM 688 O O . ILE A 1 87 ? 3.827 -11.017 -7.342 1.00 70.88 87 ILE A O 1
ATOM 692 N N . LYS A 1 88 ? 5.427 -11.635 -8.786 1.00 73.50 88 LYS A N 1
ATOM 693 C CA . LYS A 1 88 ? 5.230 -13.084 -8.603 1.00 73.50 88 LYS A CA 1
ATOM 694 C C . LYS A 1 88 ? 5.434 -13.535 -7.150 1.00 73.50 88 LYS A C 1
ATOM 696 O O . LYS A 1 88 ? 4.722 -14.414 -6.668 1.00 73.50 88 LYS A O 1
ATOM 701 N N . ARG A 1 89 ? 6.392 -12.949 -6.419 1.00 74.38 89 ARG A N 1
ATOM 702 C CA . ARG A 1 89 ? 6.567 -13.220 -4.976 1.00 74.38 89 ARG A CA 1
ATOM 703 C C . ARG A 1 89 ? 5.397 -12.692 -4.149 1.00 74.38 89 ARG A C 1
ATOM 705 O O . ARG A 1 89 ? 5.009 -13.346 -3.185 1.00 74.38 89 ARG A O 1
ATOM 712 N N . MET A 1 90 ? 4.847 -11.537 -4.513 1.00 68.12 90 MET A N 1
ATOM 713 C CA . MET A 1 90 ? 3.701 -10.959 -3.812 1.00 68.12 90 MET A CA 1
ATOM 714 C C . MET A 1 90 ? 2.401 -11.707 -4.132 1.00 68.12 90 MET A C 1
ATOM 716 O O . MET A 1 90 ? 1.611 -11.938 -3.225 1.00 68.12 90 MET A O 1
ATOM 720 N N . GLU A 1 91 ? 2.225 -12.176 -5.368 1.00 68.44 91 GLU A N 1
ATOM 721 C CA . GLU A 1 91 ? 1.101 -13.011 -5.814 1.00 68.44 91 GLU A CA 1
ATOM 722 C C . GLU A 1 91 ? 1.001 -14.311 -5.003 1.00 68.44 91 GLU A C 1
ATOM 724 O O . GLU A 1 91 ? -0.077 -14.668 -4.539 1.00 68.44 91 GLU A O 1
ATOM 729 N N . LYS A 1 92 ? 2.137 -14.957 -4.692 1.00 68.69 92 LYS A N 1
ATOM 730 C CA . LYS A 1 92 ? 2.167 -16.117 -3.775 1.00 68.69 92 LYS A CA 1
ATOM 731 C C . LYS A 1 92 ? 1.607 -15.815 -2.380 1.00 68.69 92 LYS A C 1
ATOM 733 O O . LYS A 1 92 ? 1.177 -16.726 -1.684 1.00 68.69 92 LYS A O 1
ATOM 738 N N . ARG A 1 93 ? 1.666 -14.556 -1.940 1.00 65.00 93 ARG A N 1
ATOM 739 C CA . ARG A 1 93 ? 1.244 -14.109 -0.603 1.00 65.00 93 ARG A CA 1
ATOM 740 C C . ARG A 1 93 ? -0.147 -13.471 -0.618 1.00 65.00 93 ARG A C 1
ATOM 742 O O . ARG A 1 93 ? -0.764 -13.342 0.434 1.00 65.00 93 ARG A O 1
ATOM 749 N N . SER A 1 94 ? -0.629 -13.073 -1.794 1.00 61.66 94 SER A N 1
ATOM 750 C CA . SER A 1 94 ? -1.971 -12.558 -2.034 1.00 61.66 94 SER A CA 1
ATOM 751 C C . SER A 1 94 ? -2.413 -12.950 -3.453 1.00 61.66 94 SER A C 1
ATOM 753 O O . SER A 1 94 ? -2.057 -12.266 -4.413 1.00 61.66 94 SER A O 1
ATOM 755 N N . PRO A 1 95 ? -3.193 -14.037 -3.610 1.00 60.91 95 PRO A N 1
ATOM 756 C CA . PRO A 1 95 ? -3.579 -14.573 -4.922 1.00 60.91 95 PRO A CA 1
ATOM 757 C C . PRO A 1 95 ? -4.384 -13.599 -5.796 1.00 60.91 95 PRO A C 1
ATOM 759 O O . PRO A 1 95 ? -4.518 -13.798 -6.997 1.00 60.91 95 PRO A O 1
ATOM 762 N N . HIS A 1 96 ? -4.936 -12.537 -5.206 1.00 59.41 96 HIS A N 1
ATOM 763 C CA . HIS A 1 96 ? -5.763 -11.545 -5.897 1.00 59.41 96 HIS A CA 1
ATOM 764 C C . HIS A 1 96 ? -4.965 -10.353 -6.442 1.00 59.41 96 HIS A C 1
ATOM 766 O O . HIS A 1 96 ? -5.556 -9.398 -6.935 1.00 59.41 96 HIS A O 1
ATOM 772 N N . ILE A 1 97 ? -3.628 -10.398 -6.383 1.00 57.44 97 ILE A N 1
ATOM 773 C CA . ILE A 1 97 ? -2.773 -9.278 -6.797 1.00 57.44 97 ILE A CA 1
ATOM 774 C C . ILE A 1 97 ? -2.799 -9.000 -8.303 1.00 57.44 97 ILE A C 1
ATOM 776 O O . ILE A 1 97 ? -2.587 -7.857 -8.692 1.00 57.44 97 ILE A O 1
ATOM 780 N N . ARG A 1 98 ? -3.074 -10.002 -9.147 1.00 53.47 98 ARG A N 1
ATOM 781 C CA . ARG A 1 98 ? -3.265 -9.822 -10.593 1.00 53.47 98 ARG A CA 1
ATOM 782 C C . ARG A 1 98 ? -4.750 -9.817 -10.920 1.00 53.47 98 ARG A C 1
ATOM 784 O O . ARG A 1 98 ? -5.282 -10.800 -11.428 1.00 53.47 98 ARG A O 1
ATOM 791 N N . THR A 1 99 ? -5.434 -8.708 -10.673 1.00 52.81 99 THR A N 1
ATOM 792 C CA . THR A 1 99 ? -6.676 -8.446 -11.407 1.00 52.81 99 THR A CA 1
ATOM 793 C C . THR A 1 99 ? -6.389 -7.511 -12.565 1.00 52.81 99 THR A C 1
ATOM 795 O O . THR A 1 99 ? -5.564 -6.605 -12.475 1.00 52.81 99 THR A O 1
ATOM 798 N N . ASN A 1 100 ? -7.060 -7.773 -13.683 1.00 52.66 100 ASN A N 1
ATOM 799 C CA . ASN A 1 100 ? -7.012 -6.932 -14.863 1.00 52.66 100 ASN A CA 1
ATOM 800 C C . ASN A 1 100 ? -7.372 -5.485 -14.473 1.00 52.66 100 ASN A C 1
ATOM 802 O O . ASN A 1 100 ? -8.415 -5.277 -13.848 1.00 52.66 100 ASN A O 1
ATOM 806 N N . ILE A 1 101 ? -6.530 -4.514 -14.847 1.00 53.09 101 ILE A N 1
ATOM 807 C CA . ILE A 1 101 ? -6.762 -3.084 -14.602 1.00 53.09 101 ILE A CA 1
ATOM 808 C C . ILE A 1 101 ? -8.169 -2.672 -15.052 1.00 53.09 101 ILE A C 1
ATOM 810 O O . ILE A 1 101 ? -8.855 -1.958 -14.330 1.00 53.09 101 ILE A O 1
ATOM 814 N N . PHE A 1 102 ? -8.665 -3.246 -16.154 1.00 54.75 102 PHE A N 1
ATOM 815 C CA . PHE A 1 102 ? -10.007 -2.989 -16.674 1.00 54.75 102 PHE A CA 1
ATOM 816 C C . PHE A 1 102 ? -11.128 -3.439 -15.717 1.00 54.75 102 PHE A C 1
ATOM 818 O O . PHE A 1 102 ? -12.138 -2.754 -15.594 1.00 54.75 102 PHE A O 1
ATOM 825 N N . ARG A 1 103 ? -10.949 -4.540 -14.966 1.00 54.84 103 ARG A N 1
ATOM 826 C CA . ARG A 1 103 ? -11.917 -4.963 -13.929 1.00 54.84 103 ARG A CA 1
ATOM 827 C C . ARG A 1 103 ? -11.853 -4.090 -12.679 1.00 54.84 103 ARG A C 1
ATOM 829 O O . ARG A 1 103 ? -12.868 -3.943 -12.006 1.00 54.84 103 ARG A O 1
ATOM 836 N N . SER A 1 104 ? -10.677 -3.559 -12.351 1.00 53.94 104 SER A N 1
ATOM 837 C CA . SER A 1 104 ? -10.487 -2.678 -11.193 1.00 53.94 104 SER A CA 1
ATOM 838 C C . SER A 1 104 ? -11.052 -1.277 -11.447 1.00 53.94 104 SER A C 1
ATOM 840 O O . SER A 1 104 ? -11.674 -0.711 -10.554 1.00 53.94 104 SER A O 1
ATOM 842 N N . VAL A 1 105 ? -10.924 -0.758 -12.673 1.00 59.88 105 VAL A N 1
ATOM 843 C CA . VAL A 1 105 ? -11.475 0.549 -13.075 1.00 59.88 105 VAL A CA 1
ATOM 844 C C . VAL A 1 105 ? -13.010 0.569 -13.040 1.00 59.88 105 VAL A C 1
ATOM 846 O O . VAL A 1 105 ? -13.607 1.595 -12.736 1.00 59.88 105 VAL A O 1
ATOM 849 N N . ALA A 1 106 ? -13.667 -0.578 -13.238 1.00 59.47 106 ALA A N 1
ATOM 850 C CA . ALA A 1 106 ? -15.128 -0.686 -13.206 1.00 59.47 106 ALA A CA 1
ATOM 851 C C . ALA A 1 106 ? -15.773 -0.433 -11.824 1.00 59.47 106 ALA A C 1
ATOM 853 O O . ALA A 1 106 ? -16.996 -0.365 -11.731 1.00 59.47 106 ALA A O 1
ATOM 854 N N . ARG A 1 107 ? -14.989 -0.350 -10.739 1.00 62.94 107 ARG A N 1
ATOM 855 C CA . ARG A 1 107 ? -15.493 -0.194 -9.359 1.00 62.94 107 ARG A CA 1
ATOM 856 C C . ARG A 1 107 ? -14.878 0.996 -8.620 1.00 62.94 107 ARG A C 1
ATOM 858 O O . ARG A 1 107 ? -14.846 0.996 -7.393 1.00 62.94 107 ARG A O 1
ATOM 865 N N . ILE A 1 108 ? -14.349 1.976 -9.351 1.00 67.38 108 ILE A N 1
ATOM 866 C CA . ILE A 1 108 ? -13.784 3.183 -8.738 1.00 67.38 108 ILE A CA 1
ATOM 867 C C . ILE A 1 108 ? -14.913 3.960 -8.045 1.00 67.38 108 ILE A C 1
ATOM 869 O O . ILE A 1 108 ? -15.980 4.152 -8.634 1.00 67.38 108 ILE A O 1
ATOM 873 N N . LYS A 1 109 ? -14.688 4.402 -6.798 1.00 66.62 109 LYS A N 1
ATOM 874 C CA . LYS A 1 109 ? -15.617 5.317 -6.121 1.00 66.62 109 LYS A CA 1
ATOM 875 C C . LYS A 1 109 ? -15.715 6.593 -6.955 1.00 66.62 109 LYS A C 1
ATOM 877 O O . LYS A 1 109 ? -14.697 7.218 -7.249 1.00 66.62 109 LYS A O 1
ATOM 882 N N . ARG A 1 110 ? -16.935 6.951 -7.365 1.00 67.44 110 ARG A N 1
ATOM 883 C CA . ARG A 1 110 ? -17.170 8.075 -8.287 1.00 67.44 110 ARG A CA 1
ATOM 884 C C . ARG A 1 110 ? -16.656 9.402 -7.733 1.00 67.44 110 ARG A C 1
ATOM 886 O O . ARG A 1 110 ? -16.198 10.218 -8.507 1.00 67.44 110 ARG A O 1
ATOM 893 N N . GLU A 1 111 ? -16.628 9.563 -6.414 1.00 66.44 111 GLU A N 1
ATOM 894 C CA . GLU A 1 111 ? -16.042 10.723 -5.728 1.00 66.44 111 GLU A CA 1
ATOM 895 C C . GLU A 1 111 ? -14.562 10.995 -6.064 1.00 66.44 111 GLU A C 1
ATOM 897 O O . GLU A 1 111 ? -14.113 12.127 -5.935 1.00 66.44 111 GLU A O 1
ATOM 902 N N . TYR A 1 112 ? -13.797 9.991 -6.513 1.00 63.59 112 TYR A N 1
ATOM 903 C CA . TYR A 1 112 ? -12.398 10.171 -6.926 1.00 63.59 112 TYR A CA 1
ATOM 904 C C . TYR A 1 112 ? -12.236 10.587 -8.387 1.00 63.59 112 TYR A C 1
ATOM 906 O O . TYR A 1 112 ? -11.146 10.987 -8.798 1.00 63.59 112 TYR A O 1
ATOM 914 N N . ILE A 1 113 ? -13.285 10.434 -9.190 1.00 67.69 113 ILE A N 1
ATOM 915 C CA . ILE A 1 113 ? -13.296 10.828 -10.590 1.00 67.69 113 ILE A CA 1
ATOM 916 C C . ILE A 1 113 ? -14.212 12.037 -10.638 1.00 67.69 113 ILE A C 1
ATOM 918 O O . ILE A 1 113 ? -15.425 11.884 -10.703 1.00 67.69 113 ILE A O 1
ATOM 922 N N . ASP A 1 114 ? -13.630 13.226 -10.548 1.00 57.31 114 ASP A N 1
ATOM 923 C CA . ASP A 1 114 ? -14.340 14.506 -10.564 1.00 57.31 114 ASP A CA 1
ATOM 924 C C . ASP A 1 114 ? -14.952 14.758 -11.964 1.00 57.31 114 ASP A C 1
ATOM 926 O O . ASP A 1 114 ? -14.548 15.644 -12.713 1.00 57.31 114 ASP A O 1
ATOM 930 N N . LEU A 1 115 ? -15.890 13.900 -12.378 1.00 55.06 115 LEU A N 1
ATOM 931 C CA . LEU A 1 115 ? -16.717 14.063 -13.562 1.00 55.06 115 LEU A CA 1
ATOM 932 C C . LEU A 1 115 ? -17.829 15.017 -13.155 1.00 55.06 115 LEU A C 1
ATOM 934 O O . LEU A 1 115 ? -18.916 14.601 -12.754 1.00 55.06 115 LEU A O 1
ATOM 938 N N . LYS A 1 116 ? -17.549 16.316 -13.238 1.00 49.47 116 LYS A N 1
ATOM 939 C CA . LYS A 1 116 ? -18.633 17.279 -13.395 1.00 49.47 116 LYS A CA 1
ATOM 940 C C . LYS A 1 116 ? -19.384 16.856 -14.652 1.00 49.47 116 LYS A C 1
ATOM 942 O O . LYS A 1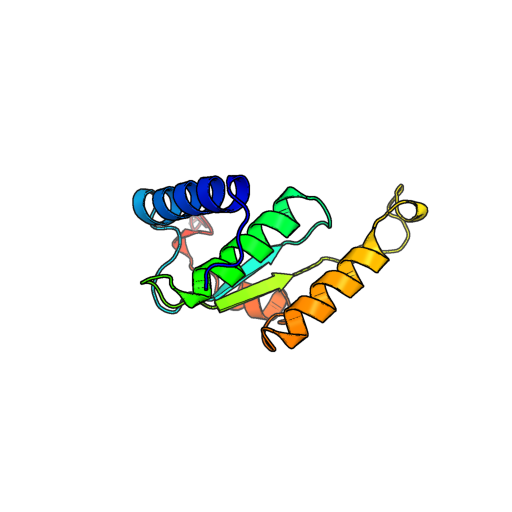 116 ? -18.802 16.862 -15.733 1.00 49.47 116 LYS A O 1
ATOM 947 N N . GLU A 1 117 ? -20.630 16.418 -14.499 1.00 52.22 117 GLU A N 1
ATOM 948 C CA . GLU A 1 117 ? -21.514 16.247 -15.645 1.00 52.22 117 GLU A CA 1
ATOM 949 C C . GLU A 1 117 ? -21.665 17.627 -16.290 1.00 52.22 117 GLU A C 1
ATOM 951 O O . GLU A 1 117 ? -22.300 18.524 -1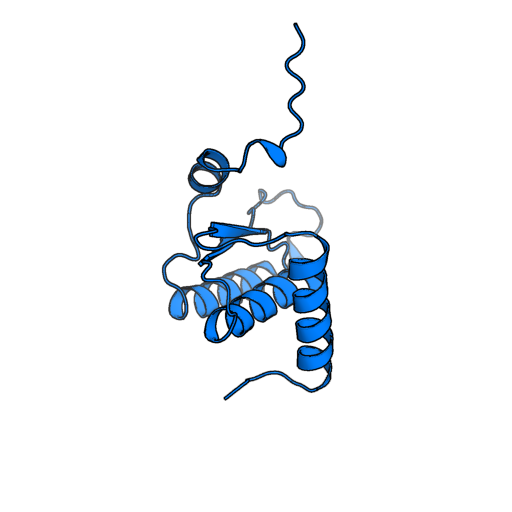5.731 1.00 52.22 117 GLU A O 1
ATOM 956 N N . GLU A 1 118 ? -20.992 17.827 -17.422 1.00 47.62 118 GLU A N 1
ATOM 957 C CA . GLU A 1 118 ? -21.299 18.935 -18.314 1.00 47.62 118 GLU A CA 1
ATOM 958 C C . GLU A 1 118 ? -22.735 18.711 -18.803 1.00 47.62 118 GLU A C 1
ATOM 960 O O . GLU A 1 118 ? -23.028 17.719 -19.473 1.00 47.62 118 GLU A O 1
ATOM 965 N N . LYS A 1 119 ? -23.634 19.589 -18.347 1.00 41.47 119 LYS A N 1
ATOM 966 C CA . LYS A 1 119 ? -25.013 19.699 -18.829 1.00 41.47 119 LYS A CA 1
ATOM 967 C C . LYS A 1 119 ? -25.054 20.189 -20.268 1.00 41.47 119 LYS A C 1
ATOM 969 O O . LYS A 1 119 ? -24.236 21.079 -20.591 1.00 41.47 119 LYS A O 1
#

Foldseek 3Di:
DQPADPVLVVVLVVVVVCCVVVVVDAAAEEAEQECAPDPVSLSVQVSVVSCCVPPPHHYHYAYDYDDDDPPPPCNVVDPVVVVVVSLVVVCVVPVRNDDDPVVVVVDDDVVVVPPPPPD

Sequence (119 aa):
MRNLTNSGFFISSKIGKAIKDYNLIEDGDKILVAVSGGKDSLSLLKLLLERKRWAPVKFDVIAAHIETDKRCPNSRDSNRKYLKGFIKRMEKRSPHIRTNIFRSVARIKREYIDLKEEK

Secondary structure (DSSP, 8-state):
-----HHHHHHHHHHHHHHHHTT---TT-EEEEE--SSHHHHHHHHHHHHHHTT-SS--EEEEE-----TT-TTTTT-THHHHHHHHHHHHTT-TTS---HHHHHTT--GGGS------

Radius of gyration: 16.09 Å; chains: 1; bounding box: 43×36×42 Å

pLDDT: mean 74.47, std 14.64, range [41.47, 94.5]